Protein AF-A0A7S3PT31-F1 (afdb_monomer)

Foldseek 3Di:
DVVVPPDDPCRCVVCCVVVPPPDPDPPPPVVVVVVVVCCVVVNDDVVLVPDDDDDDPDDDDADDDDADPDDPDDFLVRCCVPVNDVSSVVVVVPDPDDADEDCVQPDVCVVVVVRPDDPVVCVSHVVVCCRVCVRHSYD

Sequence (139 aa):
EFLTGSVTTSFIDEHPELLQPKKVRRNRGNKLLEYLGNIIVNGNATELGATGPPPSRVEPIVPLIEDPPKTTERSLKQIFDQDGANAFAKAVRNKKGLLITDTTWRDAHQSLLATRLRTNDILKIAKPTAKVLSNAYSL

InterPro domains:
  IPR013785 Aldolase-type TIM barrel [G3DSA:3.20.20.70] (55-139)
  IPR055268 Pyruvate carboxylase-like [PTHR43778] (2-139)

Radius of gyration: 27.76 Å; Cα contacts (8 Å, |Δi|>4): 64; chains: 1; bounding box: 59×47×74 Å

Solvent-accessible surface area (backbone atoms only — not comparable to full-atom values): 9075 Å² total; per-residue (Å²): 80,78,95,70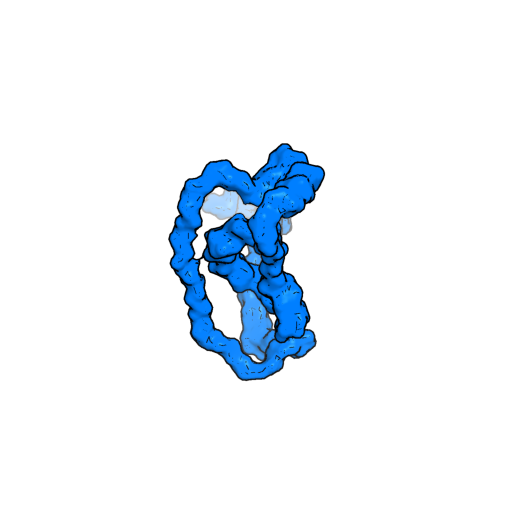,70,61,68,59,98,55,48,66,78,78,38,62,74,80,73,49,82,70,81,80,71,86,62,60,65,61,54,50,52,52,53,50,52,48,36,73,74,71,46,73,65,70,92,74,63,82,73,76,79,82,75,80,88,73,78,84,83,73,74,89,68,75,79,67,79,91,66,88,72,76,44,68,67,55,37,32,76,75,61,30,69,69,48,32,56,51,54,59,73,68,49,87,76,89,77,46,67,50,41,69,95,50,59,49,27,42,75,73,47,78,58,62,78,50,68,77,62,51,61,66,44,45,66,46,48,53,49,77,48,60,82,42,70,43,107

Structure (mmCIF, N/CA/C/O backbone):
data_AF-A0A7S3PT31-F1
#
_entry.id   AF-A0A7S3PT31-F1
#
loop_
_atom_site.group_PDB
_atom_site.id
_atom_site.type_symbol
_atom_site.label_atom_id
_atom_site.label_alt_id
_atom_site.label_comp_id
_atom_site.label_asym_id
_atom_site.label_entity_id
_atom_site.label_seq_id
_atom_site.pdbx_PDB_ins_code
_atom_site.Cartn_x
_atom_site.Cartn_y
_atom_site.Cartn_z
_atom_site.occupancy
_atom_site.B_iso_or_equiv
_atom_site.auth_seq_id
_atom_site.auth_comp_id
_atom_site.auth_asym_id
_atom_site.auth_atom_id
_atom_site.pdbx_PDB_model_num
ATOM 1 N N . GLU A 1 1 ? 20.900 21.049 -44.961 1.00 81.75 1 GLU A N 1
ATOM 2 C CA . GLU A 1 1 ? 22.229 20.601 -45.423 1.00 81.75 1 GLU A CA 1
ATOM 3 C C . GLU A 1 1 ? 22.239 19.118 -45.748 1.00 81.75 1 GLU A C 1
ATOM 5 O O . GLU A 1 1 ? 22.143 18.791 -46.923 1.00 81.75 1 GLU A O 1
ATOM 10 N N . PHE A 1 2 ? 22.210 18.219 -44.754 1.00 91.00 2 PHE A N 1
ATOM 11 C CA . PHE A 1 2 ? 22.222 16.770 -45.019 1.00 91.00 2 PHE A CA 1
ATOM 12 C C . PHE A 1 2 ? 21.080 16.292 -45.933 1.00 91.00 2 PHE A C 1
ATOM 14 O O . PHE A 1 2 ? 21.324 15.683 -46.968 1.00 91.00 2 PHE A O 1
ATOM 21 N N . LEU A 1 3 ? 19.826 16.632 -45.604 1.00 93.12 3 LEU A N 1
ATOM 22 C CA . LEU A 1 3 ? 18.660 16.233 -46.410 1.00 93.12 3 LEU A CA 1
ATOM 23 C C . LEU A 1 3 ? 18.617 16.884 -47.803 1.00 93.12 3 LEU A C 1
ATOM 25 O O . LEU A 1 3 ? 17.912 16.394 -48.677 1.00 93.12 3 LEU A O 1
ATOM 29 N N . THR A 1 4 ? 19.343 17.986 -48.008 1.00 93.12 4 THR A N 1
ATOM 30 C CA . THR A 1 4 ? 19.365 18.745 -49.267 1.00 93.12 4 THR A CA 1
ATOM 31 C C . THR A 1 4 ? 20.593 18.427 -50.126 1.00 93.12 4 THR A C 1
ATOM 33 O O . THR A 1 4 ? 20.737 19.006 -51.196 1.00 93.12 4 THR A O 1
ATOM 36 N N . GLY A 1 5 ? 21.487 17.537 -49.674 1.00 87.75 5 GLY A N 1
ATOM 37 C CA . GLY A 1 5 ? 22.694 17.123 -50.403 1.00 87.75 5 GLY A CA 1
ATOM 38 C C . GLY A 1 5 ? 23.839 18.147 -50.427 1.00 87.75 5 GLY A C 1
ATOM 39 O O . GLY A 1 5 ? 24.911 17.841 -50.937 1.00 87.75 5 GLY A O 1
ATOM 40 N N . SER A 1 6 ? 23.654 19.338 -49.852 1.00 88.88 6 SER A N 1
ATOM 41 C CA . SER A 1 6 ? 24.714 20.342 -49.681 1.00 88.88 6 SER A CA 1
ATOM 42 C C . SER A 1 6 ? 25.508 20.045 -48.413 1.00 88.88 6 SER A C 1
ATOM 44 O O . SER A 1 6 ? 25.263 20.660 -47.380 1.00 88.88 6 SER A O 1
ATOM 46 N N . VAL A 1 7 ? 26.415 19.071 -48.483 1.00 92.56 7 VAL A N 1
ATOM 47 C CA . VAL A 1 7 ? 27.348 18.727 -47.398 1.00 92.56 7 VAL A CA 1
ATOM 48 C C . VAL A 1 7 ? 28.784 18.709 -47.919 1.00 92.56 7 VAL A C 1
ATOM 50 O O . VAL A 1 7 ? 29.034 18.299 -49.052 1.00 92.56 7 VAL A O 1
ATOM 53 N N . THR A 1 8 ? 29.728 19.161 -47.096 1.00 92.12 8 THR A N 1
ATOM 54 C CA . THR A 1 8 ? 31.170 19.177 -47.391 1.00 92.12 8 THR A CA 1
ATOM 55 C C . THR A 1 8 ? 31.909 18.168 -46.508 1.00 92.12 8 THR A C 1
ATOM 57 O O . THR A 1 8 ? 31.326 17.568 -45.603 1.00 92.12 8 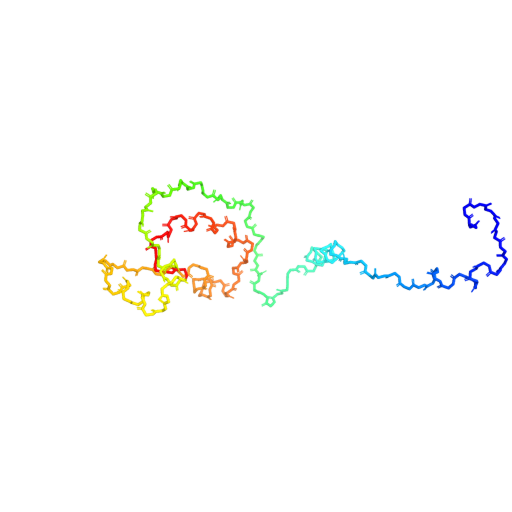THR A O 1
ATOM 60 N N . THR A 1 9 ? 33.214 17.985 -46.730 1.00 91.62 9 THR A N 1
ATOM 61 C CA . THR A 1 9 ? 34.062 17.152 -45.857 1.00 91.62 9 THR A CA 1
ATOM 62 C C . THR A 1 9 ? 34.144 17.672 -44.421 1.00 91.62 9 THR A C 1
ATOM 64 O O . THR A 1 9 ? 34.432 16.891 -43.522 1.00 91.62 9 THR A O 1
ATOM 67 N N . SER A 1 10 ? 33.864 18.960 -44.202 1.00 92.25 10 SER A N 1
ATOM 68 C CA . SER A 1 10 ? 33.903 19.624 -42.891 1.00 92.25 10 SER A CA 1
ATOM 69 C C . SER A 1 10 ? 32.551 19.624 -42.170 1.00 92.25 10 SER A C 1
ATOM 71 O O . SER A 1 10 ? 32.464 20.089 -41.039 1.00 92.25 10 SER A O 1
ATOM 73 N N . PHE A 1 11 ? 31.503 19.057 -42.780 1.00 93.62 11 PHE A N 1
ATOM 74 C CA . PHE A 1 11 ? 30.128 19.107 -42.274 1.00 93.62 11 PHE A CA 1
ATOM 75 C C . PHE A 1 11 ? 29.984 18.658 -40.808 1.00 93.62 11 PHE A C 1
ATOM 77 O O . PHE A 1 11 ? 29.268 19.298 -40.047 1.00 93.62 11 PHE A O 1
ATOM 84 N N . ILE A 1 12 ? 30.660 17.583 -40.383 1.00 92.06 12 ILE A N 1
ATOM 85 C CA . ILE A 1 12 ? 30.578 17.099 -38.991 1.00 92.06 12 ILE A CA 1
ATOM 86 C C . ILE A 1 12 ? 31.291 18.053 -38.018 1.00 92.06 12 ILE A C 1
ATOM 88 O O . ILE A 1 12 ? 30.776 18.288 -36.926 1.00 92.06 12 ILE A O 1
ATOM 92 N N . ASP A 1 13 ? 32.436 18.618 -38.412 1.00 92.00 13 ASP A N 1
ATOM 93 C CA . ASP A 1 13 ? 33.216 19.552 -37.585 1.00 92.00 13 ASP A CA 1
ATOM 94 C C . ASP A 1 13 ? 32.480 20.889 -37.395 1.00 92.00 13 ASP A C 1
ATOM 96 O O . ASP A 1 13 ? 32.550 21.501 -36.328 1.00 92.00 13 ASP A O 1
ATOM 100 N N . GLU A 1 14 ? 31.738 21.319 -38.419 1.00 92.25 14 GLU A N 1
ATOM 101 C CA . GLU A 1 14 ? 30.939 22.551 -38.428 1.00 92.25 14 GLU A CA 1
ATOM 102 C C . GLU A 1 14 ? 29.633 22.436 -37.618 1.00 92.25 14 GLU A C 1
ATOM 104 O O . GLU A 1 14 ? 29.051 23.460 -37.261 1.00 92.25 14 GLU A O 1
ATOM 109 N N . HIS A 1 15 ? 29.200 21.214 -37.278 1.00 91.38 15 HIS A N 1
ATOM 110 C CA . HIS A 1 15 ? 27.941 20.931 -36.574 1.00 91.38 15 HIS A CA 1
ATOM 111 C C . HIS A 1 15 ? 28.173 20.151 -35.258 1.00 91.38 15 HIS A C 1
ATOM 113 O O . HIS A 1 15 ? 27.752 18.990 -35.123 1.00 91.38 15 HIS A O 1
ATOM 119 N N . PRO A 1 16 ? 28.830 20.752 -34.242 1.00 90.19 16 PRO A N 1
ATOM 120 C CA . PRO A 1 16 ? 29.163 20.086 -32.977 1.00 90.19 16 PRO A CA 1
ATOM 121 C C . PRO A 1 16 ? 27.934 19.590 -32.194 1.00 90.19 16 PRO A C 1
ATOM 123 O O . PRO A 1 16 ? 28.047 18.694 -31.353 1.00 90.19 16 PRO A O 1
ATOM 126 N N . GLU A 1 17 ? 26.738 20.119 -32.466 1.00 89.38 17 GLU A N 1
ATOM 127 C CA . GLU A 1 17 ? 25.466 19.645 -31.915 1.00 89.38 17 GLU A CA 1
ATOM 128 C C . GLU A 1 17 ? 25.101 18.210 -32.321 1.00 89.38 17 GLU A C 1
ATOM 130 O O . GLU A 1 17 ? 24.360 17.544 -31.593 1.00 89.38 17 GLU A O 1
ATOM 135 N N . LEU A 1 18 ? 25.650 17.696 -33.427 1.00 89.62 18 LEU A N 1
ATOM 136 C CA . LEU A 1 18 ? 25.467 16.299 -33.839 1.00 89.62 18 LEU A CA 1
ATOM 137 C C . LEU A 1 18 ? 26.144 15.319 -32.873 1.00 89.62 18 LEU A C 1
ATOM 139 O O . LEU A 1 18 ? 25.679 14.187 -32.716 1.00 89.62 18 LEU A O 1
ATOM 143 N N . LEU A 1 19 ? 27.214 15.764 -32.208 1.00 89.19 19 LEU A N 1
ATOM 144 C CA . LEU A 1 19 ? 28.003 14.979 -31.256 1.00 89.19 19 LEU A CA 1
ATOM 145 C C . LEU A 1 19 ? 27.603 15.239 -29.801 1.00 89.19 19 LEU A C 1
ATOM 147 O O . LEU A 1 19 ? 28.100 14.570 -28.891 1.00 89.19 19 LEU A O 1
ATOM 151 N N . GLN A 1 20 ? 26.689 16.181 -29.557 1.00 86.81 20 GLN A N 1
ATOM 152 C CA . GLN A 1 20 ? 26.191 16.417 -28.212 1.00 86.81 20 GLN A CA 1
ATOM 153 C C . GLN A 1 20 ? 25.422 15.183 -27.720 1.00 86.81 20 GLN A C 1
ATOM 155 O O . GLN A 1 20 ? 24.479 14.725 -28.380 1.00 86.81 20 GLN A O 1
ATOM 160 N N . PRO A 1 21 ? 25.765 14.638 -26.537 1.00 80.19 21 PRO A N 1
ATOM 161 C CA . PRO A 1 21 ? 25.033 13.518 -25.977 1.00 80.19 21 PRO A CA 1
ATOM 162 C C . PRO A 1 21 ? 23.593 13.960 -25.717 1.00 80.19 21 PRO A C 1
ATOM 164 O O . PRO A 1 21 ? 23.312 14.815 -24.873 1.00 80.19 21 PRO A O 1
ATOM 167 N N . LYS A 1 22 ? 22.651 13.371 -26.458 1.00 77.19 22 LYS A N 1
ATOM 168 C CA . LYS A 1 22 ? 21.226 13.622 -26.242 1.00 77.19 22 LYS A CA 1
ATOM 169 C C . LYS A 1 22 ? 20.884 13.267 -24.798 1.00 77.19 22 LYS A C 1
ATOM 171 O O . LYS A 1 22 ? 21.333 12.240 -24.289 1.00 77.19 22 LYS A O 1
ATOM 176 N N . LYS A 1 23 ? 20.045 14.091 -24.151 1.00 73.56 23 LYS A N 1
ATOM 177 C CA . LYS A 1 23 ? 19.503 13.798 -22.814 1.00 73.56 23 LYS A CA 1
ATOM 178 C C . LYS A 1 23 ? 19.038 12.344 -22.785 1.00 73.56 23 LYS A C 1
ATOM 180 O O . LYS A 1 23 ? 18.145 11.972 -23.550 1.00 73.56 23 LYS A O 1
ATOM 185 N N . VAL A 1 24 ? 19.658 11.538 -21.923 1.00 69.69 24 VAL A N 1
ATOM 186 C CA . VAL A 1 24 ? 19.353 10.112 -21.791 1.00 69.69 24 VAL A CA 1
ATOM 187 C C . VAL A 1 24 ? 17.862 9.984 -21.500 1.00 69.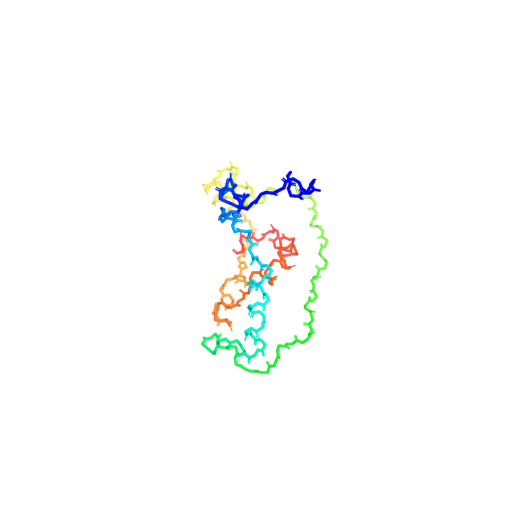69 24 VAL A C 1
ATOM 189 O O . VAL A 1 24 ? 17.378 10.373 -20.434 1.00 69.69 24 VAL A O 1
ATOM 192 N N . ARG A 1 25 ? 17.101 9.490 -22.482 1.00 72.12 25 ARG A N 1
ATOM 193 C CA . ARG A 1 25 ? 15.676 9.216 -22.293 1.00 72.12 25 ARG A CA 1
ATOM 194 C C . ARG A 1 25 ? 15.546 8.199 -21.165 1.00 72.12 25 ARG A C 1
ATOM 196 O O . ARG A 1 25 ? 16.318 7.247 -21.087 1.00 72.12 25 ARG A O 1
ATOM 203 N N . ARG A 1 26 ? 14.560 8.394 -20.285 1.00 77.69 26 ARG A N 1
ATOM 204 C CA . ARG A 1 26 ? 14.279 7.459 -19.184 1.00 77.69 26 ARG A CA 1
ATOM 205 C C . ARG A 1 26 ? 14.044 6.056 -19.752 1.00 77.69 26 ARG A C 1
ATOM 207 O O . ARG A 1 26 ? 12.971 5.774 -20.278 1.00 77.69 26 ARG A O 1
ATOM 214 N N . ASN A 1 27 ? 15.029 5.174 -19.610 1.00 85.88 27 ASN A N 1
ATOM 215 C CA . ASN A 1 27 ? 14.995 3.832 -20.179 1.00 85.88 27 ASN A CA 1
ATOM 216 C C . ASN A 1 27 ? 14.312 2.827 -19.235 1.00 85.88 27 ASN A C 1
ATOM 218 O O . ASN A 1 27 ? 14.927 1.895 -18.727 1.00 85.88 27 ASN A O 1
ATOM 222 N N . ARG A 1 28 ? 13.034 3.069 -18.920 1.00 90.31 28 ARG A N 1
ATOM 223 C CA . ARG A 1 28 ? 12.269 2.194 -18.010 1.00 90.31 28 ARG A CA 1
ATOM 224 C C . ARG A 1 28 ? 11.955 0.835 -18.641 1.00 90.31 28 ARG A C 1
ATOM 226 O O . ARG A 1 28 ? 11.953 -0.158 -17.929 1.00 90.31 28 ARG A O 1
ATOM 233 N N . GLY A 1 29 ? 11.720 0.810 -19.956 1.00 92.62 29 GLY A N 1
ATOM 234 C CA . GLY A 1 29 ? 11.426 -0.412 -20.705 1.00 92.62 29 GLY A CA 1
ATOM 235 C C . GLY A 1 29 ? 12.575 -1.416 -20.635 1.00 92.62 29 GLY A C 1
ATOM 236 O O . GLY A 1 29 ? 12.362 -2.530 -20.168 1.00 92.62 29 GLY A O 1
ATOM 237 N N . ASN A 1 30 ? 13.801 -1.008 -20.990 1.00 92.50 30 ASN A N 1
ATOM 238 C CA . ASN A 1 30 ? 14.935 -1.938 -20.959 1.00 92.50 30 ASN A CA 1
ATOM 239 C C . ASN A 1 30 ? 15.247 -2.401 -19.538 1.00 92.50 30 ASN A C 1
ATOM 241 O O . ASN A 1 30 ? 15.506 -3.578 -19.353 1.00 92.50 30 ASN A O 1
ATOM 245 N N . LYS A 1 31 ? 15.140 -1.523 -18.530 1.00 93.69 31 LYS A N 1
ATOM 246 C CA . LYS A 1 31 ? 15.329 -1.923 -17.124 1.00 93.69 31 LYS A CA 1
ATOM 247 C C . LYS A 1 31 ? 14.335 -2.998 -16.682 1.00 93.69 31 LYS A C 1
ATOM 249 O O . LYS A 1 31 ? 14.699 -3.894 -15.931 1.00 93.69 31 LYS A O 1
ATOM 254 N N . LEU A 1 32 ? 13.081 -2.911 -17.133 1.00 95.69 32 LEU A N 1
ATOM 255 C CA . LEU A 1 32 ? 12.079 -3.931 -16.837 1.00 95.69 32 LEU A CA 1
ATOM 256 C C . LEU A 1 32 ? 12.397 -5.251 -17.550 1.00 95.69 32 LEU A C 1
ATOM 258 O O . LEU A 1 32 ? 12.307 -6.305 -16.930 1.00 95.69 32 LEU A O 1
ATOM 262 N N . LEU A 1 33 ? 12.784 -5.198 -18.828 1.00 96.44 33 LEU A N 1
ATOM 263 C CA . LEU A 1 33 ? 13.162 -6.392 -19.591 1.00 96.44 33 LEU A CA 1
ATOM 264 C C . LEU A 1 33 ? 14.408 -7.070 -19.013 1.00 96.44 33 LEU A C 1
ATOM 266 O O . LEU A 1 33 ? 14.431 -8.288 -18.893 1.00 96.44 33 LEU A O 1
ATOM 270 N N . GLU A 1 34 ? 15.405 -6.287 -18.607 1.00 95.94 34 GLU A N 1
ATOM 271 C CA . GLU A 1 34 ? 16.613 -6.764 -17.934 1.00 95.94 34 GLU A CA 1
ATOM 272 C C . GLU A 1 34 ? 16.271 -7.444 -16.603 1.00 95.94 34 GLU A C 1
ATOM 274 O O . GLU A 1 34 ? 16.715 -8.561 -16.349 1.00 95.94 34 GLU A O 1
ATOM 279 N N . TYR A 1 35 ? 15.407 -6.825 -15.790 1.00 94.88 35 TYR A N 1
ATOM 280 C CA . TYR A 1 35 ? 14.926 -7.416 -14.541 1.00 94.88 35 TYR A CA 1
ATOM 281 C C . TYR A 1 35 ? 14.200 -8.752 -14.765 1.00 94.88 35 TYR A C 1
ATOM 283 O O . TYR A 1 35 ? 14.497 -9.736 -14.088 1.00 94.88 35 TYR A O 1
ATOM 291 N N . LEU A 1 36 ? 13.275 -8.807 -15.730 1.00 94.94 36 LEU A N 1
ATOM 292 C CA . LEU A 1 36 ? 12.541 -10.033 -16.060 1.00 94.94 36 LEU A CA 1
ATOM 293 C C . LEU A 1 36 ? 13.471 -11.120 -16.606 1.00 94.94 36 LEU A C 1
ATOM 295 O O . LEU A 1 36 ? 13.388 -12.261 -16.161 1.00 94.94 36 LEU A O 1
ATOM 299 N N . GLY A 1 37 ? 14.373 -10.770 -17.526 1.00 95.88 37 GLY A N 1
ATOM 300 C CA . GLY A 1 37 ? 15.353 -11.698 -18.088 1.00 95.88 37 GLY A CA 1
ATOM 301 C C . GLY A 1 37 ? 16.257 -12.288 -17.009 1.00 95.88 37 GLY A C 1
ATOM 302 O O . GLY A 1 37 ? 16.437 -13.503 -16.959 1.00 95.88 37 GLY A O 1
ATOM 303 N N . ASN A 1 38 ? 16.742 -11.452 -16.087 1.00 93.94 38 ASN A N 1
ATOM 304 C CA . ASN A 1 38 ? 17.550 -11.907 -14.963 1.00 93.94 38 ASN A CA 1
ATOM 305 C C . ASN A 1 38 ? 16.783 -12.883 -14.057 1.00 93.94 38 ASN A C 1
ATOM 307 O O . ASN A 1 38 ? 17.325 -13.926 -13.712 1.00 93.94 38 ASN A O 1
ATOM 311 N N . ILE A 1 39 ? 15.523 -12.595 -13.712 1.00 91.19 39 ILE A N 1
ATOM 312 C CA . ILE A 1 39 ? 14.708 -13.501 -12.883 1.00 91.19 39 ILE A CA 1
ATOM 313 C C . ILE A 1 39 ? 14.399 -14.815 -13.601 1.00 91.19 39 ILE A C 1
ATOM 315 O O . ILE A 1 39 ? 14.403 -15.865 -12.966 1.00 91.19 39 ILE A O 1
ATOM 319 N N . ILE A 1 40 ? 14.127 -14.785 -14.906 1.00 89.56 40 ILE A N 1
ATOM 320 C CA . ILE A 1 40 ? 13.822 -15.999 -15.677 1.00 89.56 40 ILE A CA 1
ATOM 321 C C . ILE A 1 40 ? 15.041 -16.929 -15.739 1.00 89.56 40 ILE A C 1
ATOM 323 O O . ILE A 1 40 ? 14.880 -18.141 -15.623 1.00 89.56 40 ILE A O 1
ATOM 327 N N . VAL A 1 41 ? 16.245 -16.374 -15.914 1.00 92.50 41 VAL A N 1
ATOM 328 C CA . VAL A 1 41 ? 17.483 -17.158 -16.059 1.00 92.50 41 VAL A CA 1
ATOM 329 C C . VAL A 1 41 ? 18.065 -17.569 -14.706 1.00 92.50 41 VAL A C 1
ATOM 331 O O . VAL A 1 41 ? 18.422 -18.729 -14.524 1.00 92.50 41 VAL A O 1
ATOM 334 N N . ASN A 1 42 ? 18.152 -16.633 -13.757 1.00 90.56 42 ASN A N 1
ATOM 335 C CA . ASN A 1 42 ? 18.860 -16.824 -12.487 1.00 90.56 42 ASN A CA 1
ATOM 336 C C . ASN A 1 42 ? 17.924 -17.091 -11.296 1.00 90.56 42 ASN A C 1
ATOM 338 O O . ASN A 1 42 ? 18.395 -17.404 -10.204 1.00 90.56 42 ASN A O 1
ATOM 342 N N . GLY A 1 43 ? 16.608 -16.974 -11.482 1.00 86.06 43 GLY A N 1
ATOM 343 C CA . GLY A 1 43 ? 15.628 -17.071 -10.403 1.00 86.06 43 GLY A CA 1
ATOM 344 C C . GLY A 1 43 ? 15.562 -15.818 -9.523 1.00 86.06 43 GLY A C 1
ATOM 345 O O . GLY A 1 43 ? 16.209 -14.798 -9.767 1.00 86.06 43 GLY A O 1
ATOM 346 N N . ASN A 1 44 ? 14.738 -15.889 -8.474 1.00 84.81 44 ASN A N 1
ATOM 347 C CA . ASN A 1 44 ? 14.718 -14.873 -7.421 1.00 84.81 44 ASN A CA 1
ATOM 348 C C . ASN A 1 44 ? 15.907 -15.069 -6.474 1.00 84.81 44 ASN A C 1
ATOM 350 O O . ASN A 1 44 ? 16.341 -16.196 -6.245 1.00 84.81 44 ASN A O 1
ATOM 354 N N . ALA A 1 45 ? 16.382 -13.981 -5.864 1.00 82.12 45 ALA A N 1
ATOM 355 C CA . ALA A 1 45 ? 17.460 -14.049 -4.883 1.00 82.12 45 ALA A CA 1
ATOM 356 C C . ALA A 1 45 ? 17.076 -14.970 -3.709 1.00 82.12 45 ALA A C 1
ATOM 358 O O . ALA A 1 45 ? 16.038 -14.786 -3.068 1.00 82.12 45 ALA A O 1
ATOM 359 N N . THR A 1 46 ? 17.918 -15.962 -3.421 1.00 75.94 46 THR A N 1
ATOM 360 C CA . THR A 1 46 ? 17.686 -17.001 -2.402 1.00 75.94 46 THR A CA 1
ATOM 361 C C . THR A 1 46 ? 17.541 -16.427 -0.994 1.00 75.94 46 THR A C 1
ATOM 363 O O . THR A 1 46 ? 16.751 -16.928 -0.197 1.00 75.94 46 THR A O 1
ATOM 366 N N . GLU A 1 47 ? 18.230 -15.323 -0.712 1.00 79.06 47 GLU A N 1
ATOM 367 C CA . GLU A 1 47 ? 18.132 -14.541 0.530 1.00 79.06 47 GLU A CA 1
ATOM 368 C C . GLU A 1 47 ? 16.730 -13.966 0.802 1.00 79.06 47 GLU A C 1
ATOM 370 O O . GLU A 1 47 ? 16.398 -13.635 1.940 1.00 79.06 47 GLU A O 1
ATOM 375 N N . LEU A 1 48 ? 15.872 -13.880 -0.221 1.00 74.38 48 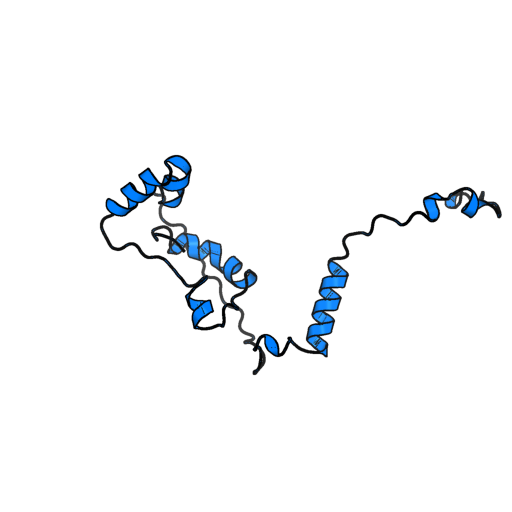LEU A N 1
ATOM 376 C CA . LEU A 1 48 ? 14.484 -13.447 -0.060 1.00 74.38 48 LEU A CA 1
ATOM 377 C C . LEU A 1 48 ? 13.579 -14.548 0.505 1.00 74.38 48 LEU A C 1
ATOM 379 O O . LEU A 1 48 ? 12.417 -14.267 0.799 1.00 74.38 48 LEU A O 1
ATOM 383 N N . GLY A 1 49 ? 14.082 -15.779 0.654 1.00 71.31 49 GLY A N 1
ATOM 384 C CA . GLY A 1 49 ? 13.319 -16.906 1.194 1.00 71.31 49 GLY A CA 1
ATOM 385 C C . GLY A 1 49 ? 12.215 -17.407 0.260 1.00 71.31 49 GLY A C 1
ATOM 386 O O . GLY A 1 49 ? 11.358 -18.175 0.681 1.00 71.31 49 GLY A O 1
ATOM 387 N N . ALA A 1 50 ? 12.225 -16.991 -1.011 1.00 69.56 50 ALA A N 1
ATOM 388 C CA . ALA A 1 50 ? 11.328 -17.493 -2.050 1.00 69.56 50 ALA A CA 1
ATOM 389 C C . ALA A 1 50 ? 11.803 -18.868 -2.554 1.00 69.56 50 ALA A C 1
ATOM 391 O O . ALA A 1 50 ? 12.060 -19.060 -3.742 1.00 69.56 50 ALA A O 1
ATOM 392 N N . THR A 1 51 ? 11.980 -19.807 -1.627 1.00 68.88 51 THR A N 1
ATOM 393 C CA . THR A 1 51 ? 12.351 -21.193 -1.899 1.00 68.88 51 THR A CA 1
ATOM 394 C C . THR A 1 51 ? 11.087 -22.045 -1.871 1.00 68.88 51 THR A C 1
ATOM 396 O O . THR A 1 51 ? 10.299 -21.981 -0.930 1.00 68.88 51 THR A O 1
ATOM 399 N N . GLY A 1 52 ? 10.843 -22.823 -2.924 1.00 71.81 52 GLY A N 1
ATOM 400 C CA . GLY A 1 52 ? 9.663 -23.681 -2.983 1.00 71.81 52 GLY A CA 1
ATOM 401 C C . GLY A 1 52 ? 9.087 -23.862 -4.384 1.00 71.81 52 GLY A C 1
ATOM 402 O O . GLY A 1 52 ? 9.688 -23.425 -5.368 1.00 71.81 52 GLY A O 1
ATOM 403 N N . PRO A 1 53 ? 7.931 -24.540 -4.482 1.00 76.75 53 PRO A N 1
ATOM 404 C CA . PRO A 1 53 ? 7.233 -24.738 -5.744 1.00 76.75 53 PRO A CA 1
ATOM 405 C C . PRO A 1 53 ? 6.825 -23.397 -6.377 1.00 76.75 53 PRO A C 1
ATOM 407 O O . PRO A 1 53 ? 6.725 -22.383 -5.678 1.00 76.75 53 PRO A O 1
ATOM 410 N N . PRO A 1 54 ? 6.563 -23.378 -7.697 1.00 77.94 54 PRO A N 1
ATOM 411 C CA . PRO A 1 54 ? 6.078 -22.180 -8.369 1.00 77.94 54 PRO A CA 1
ATOM 412 C C . PRO A 1 54 ? 4.812 -21.638 -7.686 1.00 77.94 54 PRO A C 1
ATOM 414 O O . PRO A 1 54 ? 4.020 -22.419 -7.146 1.00 77.94 54 PRO A O 1
ATOM 417 N N . PRO A 1 55 ? 4.598 -20.310 -7.720 1.00 81.75 55 PRO A N 1
ATOM 418 C CA . PRO A 1 55 ? 3.428 -19.702 -7.106 1.00 81.75 55 PRO A CA 1
ATOM 419 C C . PRO A 1 55 ? 2.135 -20.247 -7.719 1.00 81.75 55 PRO A C 1
ATOM 421 O O . PRO A 1 55 ? 2.111 -20.740 -8.851 1.00 81.75 55 PRO A O 1
ATOM 424 N N . SER A 1 56 ? 1.040 -20.114 -6.967 1.00 86.00 56 SER A N 1
ATOM 425 C CA . SER A 1 56 ? -0.295 -20.446 -7.460 1.00 86.00 56 SER A CA 1
ATOM 426 C C . SER A 1 56 ? -0.576 -19.738 -8.787 1.00 86.00 56 SER A C 1
ATOM 428 O O . SER A 1 56 ? -0.311 -18.546 -8.937 1.00 86.00 56 SER A O 1
ATOM 430 N N . ARG A 1 57 ? -1.148 -20.480 -9.740 1.00 89.88 57 ARG A N 1
ATOM 431 C CA . ARG A 1 57 ? -1.636 -19.933 -11.017 1.00 89.88 57 ARG A CA 1
ATOM 432 C C . ARG A 1 57 ? -3.013 -19.280 -10.890 1.00 89.88 57 ARG A C 1
ATOM 434 O O . ARG A 1 57 ? -3.506 -18.718 -11.861 1.00 89.88 57 ARG A O 1
ATOM 441 N N . VAL A 1 58 ? -3.649 -19.394 -9.724 1.00 90.94 58 VAL A N 1
ATOM 442 C CA . VAL A 1 58 ? -4.963 -18.805 -9.467 1.00 90.94 58 VAL A CA 1
ATOM 443 C C . VAL A 1 58 ? -4.790 -17.314 -9.219 1.00 90.94 58 VAL A C 1
ATOM 445 O O . VAL A 1 58 ? -4.113 -16.911 -8.273 1.00 90.94 58 VAL A O 1
ATOM 448 N N . GLU A 1 59 ? -5.428 -16.497 -10.050 1.00 89.38 59 GLU A N 1
ATOM 449 C CA . GLU A 1 59 ? -5.516 -15.065 -9.800 1.00 89.38 59 GLU A CA 1
ATOM 450 C C . GLU A 1 59 ? -6.533 -14.785 -8.680 1.00 89.38 59 GLU A C 1
ATOM 452 O O . GLU A 1 59 ? -7.675 -15.246 -8.764 1.00 89.38 59 GLU A O 1
ATOM 457 N N . PRO A 1 60 ? -6.156 -14.041 -7.621 1.00 91.94 60 PRO A N 1
ATOM 458 C CA . PRO A 1 60 ? -7.091 -13.685 -6.562 1.00 91.94 60 PRO A CA 1
ATOM 459 C C . PRO A 1 60 ? -8.240 -12.826 -7.095 1.00 91.94 60 PRO A C 1
ATOM 461 O O . PRO A 1 60 ? -8.018 -11.804 -7.747 1.00 91.94 60 PRO A O 1
ATOM 464 N N . ILE A 1 61 ? -9.469 -13.216 -6.764 1.00 94.62 61 ILE A N 1
ATOM 465 C CA . ILE A 1 61 ? -10.670 -12.463 -7.127 1.00 94.62 61 ILE A CA 1
ATOM 466 C C . ILE A 1 61 ? -10.754 -11.224 -6.235 1.00 94.62 61 ILE A C 1
ATOM 468 O O . ILE A 1 61 ? -10.781 -11.329 -5.008 1.00 94.62 61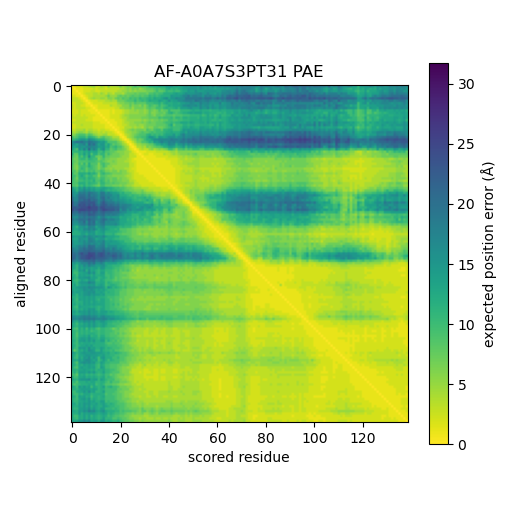 ILE A O 1
ATOM 472 N N . VAL A 1 62 ? -10.824 -10.043 -6.849 1.00 95.31 62 VAL A N 1
ATOM 473 C CA . VAL A 1 62 ? -11.116 -8.800 -6.128 1.00 95.31 62 VAL A CA 1
ATOM 474 C C . VAL A 1 62 ? -12.635 -8.705 -5.943 1.00 95.31 62 VAL A C 1
ATOM 476 O O . VAL A 1 62 ? -13.354 -8.669 -6.943 1.00 95.31 62 VAL A O 1
ATOM 479 N N . PRO A 1 63 ? -13.151 -8.678 -4.701 1.00 94.62 63 PRO A N 1
ATOM 480 C CA . PRO A 1 63 ? -14.585 -8.656 -4.458 1.00 94.62 63 PRO A CA 1
ATOM 481 C C . PRO A 1 63 ? -15.203 -7.328 -4.904 1.00 94.62 63 PRO A C 1
ATOM 483 O O . PRO A 1 63 ? -14.646 -6.249 -4.677 1.00 94.62 63 PRO A O 1
ATOM 486 N N . LEU A 1 64 ? -16.394 -7.410 -5.496 1.00 94.25 64 LEU A N 1
ATOM 487 C CA . LEU A 1 64 ? -17.232 -6.248 -5.756 1.00 94.25 64 LEU A CA 1
ATOM 488 C C . LEU A 1 64 ? -18.016 -5.924 -4.481 1.00 94.25 64 LEU A C 1
ATOM 490 O O . LEU A 1 64 ? -18.881 -6.691 -4.072 1.00 94.25 64 LEU A O 1
ATOM 494 N N . ILE A 1 65 ? -17.690 -4.799 -3.849 1.00 93.88 65 ILE A N 1
ATOM 495 C CA . ILE A 1 65 ? -18.362 -4.326 -2.637 1.00 93.88 65 ILE A CA 1
ATOM 496 C C . ILE A 1 65 ? -19.209 -3.109 -3.002 1.00 93.88 65 ILE A C 1
ATOM 498 O O . ILE A 1 65 ? -18.689 -2.140 -3.575 1.00 93.88 65 ILE A O 1
ATOM 502 N N . GLU A 1 66 ? -20.501 -3.168 -2.684 1.00 91.38 66 GLU A N 1
ATOM 503 C CA . GLU A 1 66 ? -21.417 -2.034 -2.812 1.00 91.38 66 GLU A CA 1
ATOM 504 C C . GLU A 1 66 ? -20.951 -0.866 -1.941 1.00 91.38 66 GLU A C 1
ATOM 506 O O . GLU A 1 66 ? -20.263 -1.046 -0.934 1.00 91.38 66 GLU A O 1
ATOM 511 N N . ASP A 1 67 ? -21.270 0.358 -2.354 1.00 86.31 67 ASP A N 1
ATOM 512 C CA . ASP A 1 67 ? -20.943 1.511 -1.525 1.00 86.31 67 ASP A CA 1
ATOM 513 C C . ASP A 1 67 ? -21.765 1.473 -0.232 1.00 86.31 67 ASP A C 1
ATOM 515 O O . ASP A 1 67 ? -22.966 1.191 -0.280 1.00 86.31 67 ASP A O 1
ATOM 519 N N . PRO A 1 68 ? -21.146 1.766 0.927 1.00 81.94 68 PRO A N 1
ATOM 520 C CA . PRO A 1 68 ? -21.903 1.886 2.159 1.00 81.94 68 PRO A CA 1
ATOM 521 C C . PRO A 1 68 ? -22.969 2.983 2.002 1.00 81.94 68 PRO A C 1
ATOM 523 O O . PRO A 1 68 ? -22.769 3.942 1.242 1.00 81.94 68 PRO A O 1
ATOM 526 N N . PRO A 1 69 ? -24.100 2.878 2.722 1.00 83.06 69 PRO A N 1
ATOM 527 C CA . PRO A 1 69 ? -25.142 3.891 2.670 1.00 83.06 69 PRO A CA 1
ATOM 528 C C . PRO A 1 69 ? -24.547 5.265 2.979 1.00 83.06 69 PRO A C 1
ATOM 530 O O . PRO A 1 69 ? -23.708 5.409 3.872 1.00 83.06 69 PRO A O 1
ATOM 533 N N . LYS A 1 70 ? -24.980 6.286 2.229 1.00 78.38 70 LYS A N 1
ATOM 534 C CA . LYS A 1 70 ? -24.526 7.660 2.453 1.00 78.38 70 LYS A CA 1
ATOM 535 C C . LYS A 1 70 ? -24.866 8.059 3.885 1.00 78.38 70 LYS A C 1
ATOM 537 O O . LYS A 1 70 ? -26.035 8.197 4.232 1.00 78.38 70 LYS A O 1
ATOM 542 N N . THR A 1 71 ? -23.834 8.252 4.692 1.00 79.38 71 THR A N 1
ATOM 543 C CA . THR A 1 71 ? -23.961 8.773 6.047 1.00 79.38 71 THR A CA 1
ATOM 544 C C . THR A 1 71 ? -23.565 10.243 6.067 1.00 79.38 71 THR A C 1
ATOM 546 O O . THR A 1 71 ? -22.670 10.672 5.338 1.00 79.38 71 THR A O 1
ATOM 549 N N . THR A 1 72 ? -24.255 11.027 6.890 1.00 79.12 72 THR A N 1
ATOM 550 C CA . THR A 1 72 ? -23.845 12.395 7.229 1.00 79.12 72 THR A CA 1
ATOM 551 C C . THR A 1 72 ? -22.773 12.406 8.321 1.00 79.12 72 THR A C 1
ATOM 553 O O . THR A 1 72 ? -22.177 13.450 8.585 1.00 79.12 72 THR A O 1
ATOM 556 N N . GLU A 1 73 ? -22.507 11.258 8.955 1.00 84.62 73 GLU A N 1
ATOM 557 C CA . GLU A 1 73 ? -21.477 11.129 9.977 1.00 84.62 73 GLU A CA 1
ATOM 558 C C . GLU A 1 73 ? -20.081 11.244 9.361 1.00 84.62 73 GLU A C 1
ATOM 560 O O . GLU A 1 73 ? -19.725 10.539 8.415 1.00 84.62 73 GLU A O 1
ATOM 565 N N . ARG A 1 74 ? -19.265 12.131 9.936 1.00 90.44 74 ARG A N 1
ATOM 566 C CA . ARG A 1 74 ? -17.864 12.279 9.546 1.00 90.44 74 ARG A CA 1
ATOM 567 C C . ARG A 1 74 ? -17.057 11.067 10.008 1.00 90.44 74 ARG A C 1
ATOM 569 O O . ARG A 1 74 ? -17.184 10.634 11.154 1.00 90.44 74 ARG A O 1
ATOM 576 N N . SER A 1 75 ? -16.181 10.561 9.144 1.00 92.19 75 SER A N 1
ATOM 577 C CA . SER A 1 75 ? -15.232 9.509 9.514 1.00 92.19 75 SER A CA 1
ATOM 578 C C . SER A 1 75 ? -14.172 10.035 10.485 1.00 92.19 75 SER A C 1
ATOM 580 O O . SER A 1 75 ? -13.891 11.235 10.540 1.00 92.19 75 SER A O 1
ATOM 582 N N . LEU A 1 76 ? -13.519 9.131 11.220 1.00 94.88 76 LEU A N 1
ATOM 583 C CA . LEU A 1 76 ? -12.418 9.503 12.113 1.00 94.88 76 LEU A CA 1
ATOM 584 C C . LEU A 1 76 ? -11.281 10.220 11.363 1.00 94.88 76 LEU A C 1
ATOM 586 O O . LEU A 1 76 ? -10.710 11.174 11.888 1.00 94.88 76 LEU A O 1
ATOM 590 N N . LYS A 1 77 ? -11.008 9.834 10.108 1.00 95.56 77 LYS A N 1
ATOM 591 C CA . LYS A 1 77 ? -10.031 10.522 9.251 1.00 95.56 77 LYS A CA 1
ATOM 592 C C . LYS A 1 77 ? -10.456 11.955 8.928 1.00 95.56 77 LYS A C 1
ATOM 594 O O . LYS A 1 77 ? -9.635 12.859 9.021 1.00 95.56 77 LYS A O 1
ATOM 599 N N . GLN A 1 78 ? -11.729 12.170 8.594 1.00 95.69 78 GLN A N 1
ATOM 600 C CA . GLN A 1 78 ? -12.255 13.511 8.324 1.00 95.69 78 GLN A CA 1
ATOM 601 C C . GLN A 1 78 ? -12.208 14.399 9.571 1.00 95.69 78 GLN A C 1
ATOM 603 O O . GLN A 1 78 ? -11.829 15.561 9.468 1.00 95.69 78 GLN A O 1
ATOM 608 N N . ILE A 1 79 ? -12.543 13.851 10.745 1.00 96.56 79 ILE A N 1
ATOM 609 C CA . ILE A 1 79 ? -12.424 14.566 12.024 1.00 96.56 79 ILE A CA 1
ATOM 610 C C . ILE A 1 79 ? -10.965 14.954 12.279 1.00 96.56 79 ILE A C 1
ATOM 612 O O . ILE A 1 79 ? -10.695 16.090 12.649 1.00 96.56 79 ILE A O 1
ATOM 616 N N . PHE A 1 80 ? -10.017 14.042 12.050 1.00 97.50 80 PHE A N 1
ATOM 617 C CA . PHE A 1 80 ? -8.596 14.341 12.218 1.00 97.50 80 PHE A CA 1
ATOM 618 C C . PHE A 1 80 ? -8.116 15.453 11.274 1.00 97.50 80 PHE A C 1
ATOM 620 O O . PHE A 1 80 ? -7.441 16.375 11.724 1.00 97.50 80 PHE A O 1
ATOM 627 N N . ASP A 1 81 ? -8.488 15.391 9.994 1.00 97.81 81 ASP A N 1
ATOM 628 C CA . ASP A 1 81 ? -8.042 16.361 8.985 1.00 97.81 81 ASP A CA 1
ATOM 629 C C . ASP A 1 81 ? -8.603 17.768 9.210 1.00 97.81 81 ASP A C 1
ATOM 631 O O . ASP A 1 81 ? -7.926 18.751 8.920 1.00 97.81 81 ASP A O 1
ATOM 635 N N . GLN A 1 82 ? -9.842 17.865 9.697 1.00 97.75 82 GLN A N 1
ATOM 636 C CA . GLN A 1 82 ? -10.548 19.139 9.860 1.00 97.75 82 GLN A CA 1
ATOM 637 C C . GLN A 1 82 ? -10.348 19.743 11.252 1.00 97.75 82 GLN A C 1
ATOM 639 O O . GLN A 1 82 ? -10.129 20.946 11.377 1.00 97.75 82 GLN A O 1
ATOM 644 N N . ASP A 1 83 ? -10.410 18.908 12.292 1.00 97.88 83 ASP A N 1
ATOM 645 C CA . ASP A 1 83 ? -10.518 19.351 13.685 1.00 97.88 83 ASP A CA 1
ATOM 646 C C . ASP A 1 83 ? -9.267 18.982 14.521 1.00 97.88 83 ASP A C 1
ATOM 648 O O . ASP A 1 83 ? -9.128 19.396 15.676 1.00 97.88 83 ASP A O 1
ATOM 652 N N . GLY A 1 84 ? -8.340 18.201 13.955 1.00 98.00 84 GLY A N 1
ATOM 653 C CA . GLY A 1 84 ? -7.056 17.849 14.561 1.00 98.00 84 GLY A CA 1
ATOM 654 C C . GLY A 1 84 ? -7.092 16.709 15.588 1.00 98.00 84 GLY A C 1
ATOM 655 O O . GLY A 1 84 ? -8.121 16.103 15.900 1.00 98.00 84 GLY A O 1
ATOM 656 N N . ALA A 1 85 ? -5.917 16.414 16.154 1.00 97.94 85 ALA A N 1
ATOM 657 C CA . ALA A 1 85 ? -5.693 15.263 17.035 1.00 97.94 85 ALA A CA 1
ATOM 658 C C . ALA A 1 85 ? -6.548 15.277 18.320 1.00 97.94 85 ALA A C 1
ATOM 660 O O . ALA A 1 85 ? -7.030 14.231 18.757 1.00 97.94 85 ALA A O 1
ATOM 661 N N . ASN A 1 86 ? -6.779 16.454 18.914 1.00 98.25 86 ASN A N 1
ATOM 662 C CA . ASN A 1 86 ? -7.588 16.579 20.133 1.00 98.25 86 ASN A CA 1
ATOM 663 C C . ASN A 1 86 ? -9.057 16.209 19.883 1.00 98.25 86 ASN A C 1
ATOM 665 O O . ASN A 1 86 ? -9.666 15.490 20.681 1.00 98.25 86 ASN A O 1
ATOM 669 N N . ALA A 1 87 ? -9.618 16.667 18.762 1.00 97.88 87 ALA A N 1
ATOM 670 C CA . ALA A 1 87 ? -10.978 16.333 18.362 1.00 97.88 87 ALA A CA 1
ATOM 671 C C . ALA A 1 87 ? -11.108 14.849 18.002 1.00 97.88 87 ALA A C 1
ATOM 673 O O . ALA A 1 87 ? -12.061 14.201 18.436 1.00 97.88 87 ALA A O 1
ATOM 674 N N . PHE A 1 88 ? -10.114 14.288 17.306 1.00 97.62 88 PHE A N 1
ATOM 675 C CA . PHE A 1 88 ? -10.032 12.854 17.033 1.00 97.62 88 PHE A CA 1
ATOM 676 C C . PHE A 1 88 ? -10.069 12.023 18.326 1.00 97.62 88 PHE A C 1
ATOM 678 O O . PHE A 1 88 ? -10.925 11.152 18.476 1.00 97.62 88 PHE A O 1
ATOM 685 N N . ALA A 1 89 ? -9.212 12.331 19.307 1.00 97.75 89 ALA A N 1
ATOM 686 C CA . ALA A 1 89 ? -9.174 11.599 20.575 1.00 97.75 89 ALA A CA 1
ATOM 687 C C . ALA A 1 89 ? -10.504 11.696 21.344 1.00 97.75 89 ALA A C 1
ATOM 689 O O . ALA A 1 89 ? -10.950 10.722 21.955 1.00 97.75 89 ALA A O 1
ATOM 690 N N . LYS A 1 90 ? -11.166 12.860 21.296 1.00 97.88 90 LYS A N 1
ATOM 691 C CA . LYS A 1 90 ? -12.503 13.045 21.875 1.00 97.88 90 LYS A CA 1
ATOM 692 C C . LYS A 1 90 ? -13.556 12.200 21.147 1.00 97.88 90 LYS A C 1
ATOM 694 O O . LYS A 1 90 ? -14.370 11.563 21.809 1.00 97.88 90 LYS A O 1
ATOM 699 N N . ALA A 1 91 ? -13.524 12.157 19.816 1.00 96.06 91 ALA A N 1
ATOM 700 C CA . ALA A 1 91 ? -14.442 11.352 19.012 1.00 96.06 91 ALA A CA 1
ATOM 701 C C . ALA A 1 91 ? -14.299 9.850 19.306 1.00 96.06 91 ALA A C 1
ATOM 703 O O . ALA A 1 91 ? -15.305 9.165 19.475 1.00 96.06 91 ALA A O 1
ATOM 704 N N . VAL A 1 92 ? -13.063 9.365 19.454 1.00 96.62 92 VAL A N 1
ATOM 705 C CA . VAL A 1 92 ? -12.759 7.972 19.823 1.00 96.62 92 VAL A CA 1
ATOM 706 C C . VAL A 1 92 ? -13.337 7.627 21.196 1.00 96.62 92 VAL A C 1
ATOM 708 O O . VAL A 1 92 ? -14.056 6.641 21.316 1.00 96.62 92 VAL A O 1
ATOM 711 N N . ARG A 1 93 ? -13.100 8.463 22.220 1.00 96.56 93 ARG A N 1
ATOM 712 C CA . ARG A 1 93 ? -13.636 8.244 23.582 1.00 96.56 93 ARG A CA 1
ATOM 713 C C . ARG A 1 93 ? -15.164 8.273 23.643 1.00 96.56 93 ARG A C 1
ATOM 715 O O . ARG A 1 93 ? -15.752 7.600 24.481 1.00 96.56 93 ARG A O 1
ATOM 722 N N . ASN A 1 94 ? -15.795 9.058 22.773 1.00 95.56 94 ASN A N 1
ATOM 723 C CA . ASN A 1 94 ? -17.248 9.193 22.723 1.00 95.56 94 ASN A CA 1
ATOM 724 C C . ASN A 1 94 ? -17.933 8.093 21.895 1.00 95.56 94 ASN A C 1
ATOM 726 O O . ASN A 1 94 ? 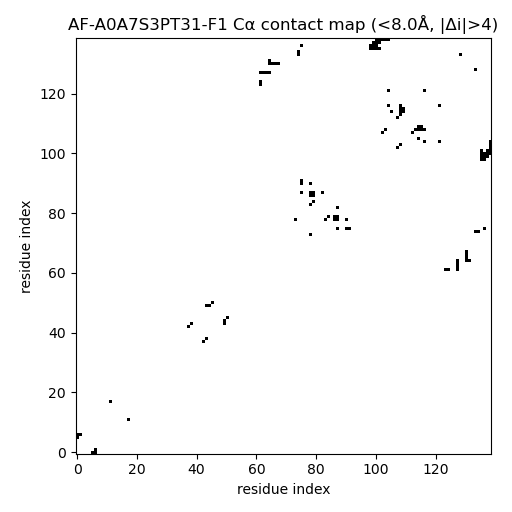-19.160 7.969 21.955 1.00 95.56 94 ASN A O 1
ATOM 730 N N . LYS A 1 95 ? -17.188 7.309 21.102 1.00 93.25 95 LYS A N 1
ATOM 731 C CA . LYS A 1 95 ? -17.762 6.232 20.291 1.00 93.25 95 LYS A CA 1
ATOM 732 C C . LYS A 1 95 ? -18.198 5.090 21.213 1.00 93.25 95 LYS A C 1
ATOM 734 O O . LYS A 1 95 ? -17.395 4.529 21.949 1.00 93.25 95 LYS A O 1
ATOM 739 N N . LYS A 1 96 ? -19.483 4.731 21.165 1.00 93.56 96 LYS A N 1
ATOM 740 C CA . LYS A 1 96 ? -19.990 3.535 21.850 1.00 93.56 96 LYS A CA 1
ATOM 741 C C . LYS A 1 96 ? -19.625 2.286 21.045 1.00 93.56 96 LYS A C 1
ATOM 743 O O . LYS A 1 96 ? -19.915 2.230 19.853 1.00 93.56 96 LYS A O 1
ATOM 748 N N . GLY A 1 97 ? -19.051 1.289 21.714 1.00 92.25 97 GLY A N 1
ATOM 749 C CA . GLY A 1 97 ? -18.639 0.017 21.116 1.00 92.25 97 GLY A CA 1
ATOM 750 C C . GLY A 1 97 ? -17.123 -0.133 20.999 1.00 92.25 97 GLY A C 1
ATOM 751 O O . GLY A 1 97 ? -16.365 0.773 21.338 1.00 92.25 97 GLY A O 1
ATOM 752 N N . LEU A 1 98 ? -16.687 -1.307 20.542 1.00 95.06 98 LEU A N 1
ATOM 753 C CA . LEU A 1 98 ? -15.275 -1.601 20.321 1.00 95.06 98 LEU A CA 1
ATOM 754 C C . LEU A 1 98 ? -14.847 -1.113 18.938 1.00 95.06 98 LEU A C 1
ATOM 756 O O . LEU A 1 98 ? -15.438 -1.469 17.921 1.00 95.06 98 LEU A O 1
ATOM 760 N N . LEU A 1 99 ? -13.790 -0.317 18.924 1.00 96.38 99 LEU A N 1
ATOM 761 C CA . LEU A 1 99 ? -13.108 0.122 17.721 1.00 96.38 99 LEU A CA 1
ATOM 762 C C . LEU A 1 99 ? -11.989 -0.868 17.367 1.00 96.38 99 LEU A C 1
ATOM 764 O O . LEU A 1 99 ? -11.293 -1.355 18.254 1.00 96.38 99 LEU A O 1
ATOM 768 N N . ILE A 1 100 ? -11.829 -1.166 16.076 1.00 97.06 100 ILE A N 1
ATOM 769 C CA . ILE A 1 100 ? -10.888 -2.179 15.574 1.00 97.06 100 ILE A CA 1
ATOM 770 C C . ILE A 1 100 ? -9.861 -1.518 14.652 1.00 97.06 100 ILE A C 1
ATOM 772 O O . ILE A 1 100 ? -10.231 -0.693 13.815 1.00 97.06 100 ILE A O 1
ATOM 776 N N . THR A 1 101 ? -8.595 -1.909 14.795 1.00 98.19 101 THR A N 1
ATOM 777 C CA . THR A 1 101 ? -7.530 -1.655 13.817 1.00 98.19 101 THR A CA 1
ATOM 778 C C . THR A 1 101 ? -7.290 -2.919 13.011 1.00 98.19 101 THR A C 1
ATOM 780 O O . THR A 1 101 ? -7.000 -3.964 13.597 1.00 98.19 101 THR A O 1
ATOM 783 N N . ASP A 1 102 ? -7.400 -2.834 11.688 1.00 98.19 102 ASP A N 1
ATOM 784 C CA . ASP A 1 102 ? -6.917 -3.916 10.828 1.00 98.19 102 ASP A CA 1
ATOM 785 C C . ASP A 1 102 ? -5.388 -3.916 10.818 1.00 98.19 102 ASP A C 1
ATOM 787 O O . ASP A 1 102 ? -4.767 -2.863 10.794 1.00 98.19 102 ASP A O 1
ATOM 791 N N . THR A 1 103 ? -4.768 -5.091 10.858 1.00 98.12 103 THR A N 1
ATOM 792 C CA . THR A 1 103 ? -3.302 -5.219 10.827 1.00 98.12 103 THR A CA 1
ATOM 793 C C . THR A 1 103 ? -2.816 -6.008 9.616 1.00 98.12 103 THR A C 1
ATOM 795 O O . THR A 1 103 ? -1.617 -6.290 9.492 1.00 98.12 103 THR A O 1
ATOM 798 N N . THR A 1 104 ? -3.728 -6.343 8.696 1.00 97.88 104 THR A N 1
ATOM 799 C CA . THR A 1 104 ? -3.464 -7.194 7.532 1.00 97.88 104 THR A CA 1
ATOM 800 C C . THR A 1 104 ? -2.344 -6.618 6.669 1.00 97.88 104 THR A C 1
ATOM 802 O O . THR A 1 104 ? -1.480 -7.352 6.186 1.00 97.88 104 THR A O 1
ATOM 805 N N . TRP A 1 105 ? -2.310 -5.293 6.518 1.00 97.38 105 TRP A N 1
ATOM 806 C CA . TRP A 1 105 ? -1.344 -4.594 5.666 1.00 97.38 105 TRP A CA 1
ATOM 807 C C . TRP A 1 105 ? 0.018 -4.340 6.321 1.00 97.38 105 TRP A C 1
ATOM 809 O O . TRP A 1 105 ? 0.884 -3.758 5.670 1.00 97.38 105 TRP A O 1
ATOM 819 N N . ARG A 1 106 ? 0.224 -4.759 7.580 1.00 98.00 106 ARG A N 1
ATOM 820 C CA . ARG A 1 106 ? 1.512 -4.588 8.269 1.00 98.00 106 ARG A CA 1
ATOM 821 C C . ARG A 1 106 ? 1.867 -5.771 9.161 1.00 98.00 106 ARG A C 1
ATOM 823 O O . ARG A 1 106 ? 2.752 -6.558 8.833 1.00 98.00 106 ARG A O 1
ATOM 830 N N . ASP A 1 107 ? 1.206 -5.900 10.306 1.00 97.81 107 ASP A N 1
ATOM 831 C CA . ASP A 1 107 ? 1.635 -6.832 11.355 1.00 97.81 107 ASP A CA 1
ATOM 832 C C . ASP A 1 107 ? 1.406 -8.294 10.972 1.00 97.81 107 ASP A C 1
ATOM 834 O O . ASP A 1 107 ? 2.250 -9.155 11.231 1.00 97.81 107 ASP A O 1
ATOM 838 N N . ALA A 1 108 ? 0.290 -8.569 10.291 1.00 97.69 108 ALA A N 1
ATOM 839 C CA . ALA A 1 108 ? -0.062 -9.922 9.881 1.00 97.69 108 ALA A CA 1
ATOM 840 C C . ALA A 1 108 ? 1.017 -10.518 8.967 1.00 97.69 108 ALA A C 1
ATOM 842 O O . ALA A 1 108 ? 1.539 -11.602 9.225 1.00 97.69 108 ALA A O 1
ATOM 843 N N . HIS A 1 109 ? 1.417 -9.786 7.925 1.00 95.19 109 HIS A N 1
ATOM 844 C CA . HIS A 1 109 ? 2.435 -10.267 6.995 1.00 95.19 109 HIS A CA 1
ATOM 845 C C . HIS A 1 109 ? 3.864 -10.106 7.539 1.00 95.19 109 HIS A C 1
ATOM 847 O O . HIS A 1 109 ? 4.761 -10.807 7.075 1.00 95.19 109 HIS A O 1
ATOM 853 N N . GLN A 1 110 ? 4.110 -9.229 8.518 1.00 94.88 110 GLN A N 1
ATOM 854 C CA . GLN A 1 110 ? 5.372 -9.224 9.265 1.00 94.88 110 GLN A CA 1
ATOM 855 C C . GLN A 1 110 ? 5.542 -10.527 10.055 1.00 94.88 110 GLN A C 1
ATOM 857 O O . GLN A 1 110 ? 6.610 -11.134 10.001 1.00 94.88 110 GLN A O 1
ATOM 862 N N . SER A 1 111 ? 4.475 -10.981 10.713 1.00 96.12 111 SER A N 1
ATOM 863 C CA . SER A 1 111 ? 4.475 -12.197 11.530 1.00 96.12 111 SER A CA 1
ATOM 864 C C . SER A 1 111 ? 4.484 -13.476 10.690 1.00 96.12 111 SER A C 1
ATOM 866 O O . SER A 1 111 ? 5.176 -14.430 11.030 1.00 96.12 111 SER A O 1
ATOM 868 N N . LEU A 1 112 ? 3.725 -13.503 9.589 1.00 93.12 112 LEU A N 1
ATOM 869 C CA . LEU A 1 112 ? 3.482 -14.728 8.814 1.00 93.12 112 LEU A CA 1
ATOM 870 C C . LEU A 1 112 ? 4.293 -14.829 7.519 1.00 93.12 112 LEU A C 1
ATOM 872 O O . LEU A 1 112 ? 4.522 -15.928 7.028 1.00 93.12 112 LEU A O 1
ATOM 876 N N . LEU A 1 113 ? 4.703 -13.698 6.940 1.00 90.75 113 LEU A N 1
ATOM 877 C CA . LEU A 1 113 ? 5.294 -13.632 5.596 1.00 90.75 113 LEU A CA 1
ATOM 878 C C . LEU A 1 113 ? 6.601 -12.831 5.574 1.00 90.75 113 LEU A C 1
ATOM 880 O O . LEU A 1 113 ? 6.942 -12.247 4.547 1.00 90.75 113 LEU A O 1
ATOM 884 N N . ALA A 1 114 ? 7.307 -12.735 6.707 1.00 90.56 114 ALA A N 1
ATOM 885 C CA . ALA A 1 114 ? 8.580 -12.015 6.832 1.00 90.56 114 ALA A CA 1
ATOM 886 C C . ALA A 1 114 ? 8.549 -10.593 6.232 1.00 90.56 114 ALA A C 1
ATOM 888 O O . ALA A 1 114 ? 9.519 -10.096 5.655 1.00 90.56 114 ALA A O 1
ATOM 889 N N . THR A 1 115 ? 7.409 -9.918 6.360 1.00 91.75 115 THR A N 1
ATOM 890 C CA . THR A 1 115 ? 7.193 -8.559 5.849 1.00 91.75 115 THR A CA 1
ATOM 891 C C . THR A 1 115 ? 7.221 -8.457 4.309 1.00 91.75 115 THR A C 1
ATOM 893 O O . THR A 1 115 ? 7.547 -7.408 3.762 1.00 91.75 115 THR A O 1
ATOM 896 N N . ARG A 1 116 ? 6.894 -9.536 3.578 1.00 90.62 116 ARG A N 1
ATOM 897 C CA . ARG A 1 116 ? 7.029 -9.617 2.104 1.00 90.62 116 ARG A CA 1
ATOM 898 C C . ARG A 1 116 ? 5.746 -9.393 1.293 1.00 90.62 116 ARG A C 1
ATOM 900 O O . ARG A 1 116 ? 5.755 -9.615 0.083 1.00 90.62 116 ARG A O 1
ATOM 907 N N . LEU A 1 117 ? 4.656 -8.930 1.908 1.00 93.69 117 LEU A N 1
ATOM 908 C CA . LEU A 1 117 ? 3.453 -8.545 1.163 1.00 93.69 117 LEU A CA 1
ATOM 909 C C . LEU A 1 117 ? 3.755 -7.328 0.275 1.00 93.69 117 LEU A C 1
ATOM 911 O O . LEU A 1 117 ? 4.327 -6.338 0.732 1.00 93.69 117 LEU A O 1
ATOM 915 N N . ARG A 1 118 ? 3.404 -7.401 -1.013 1.00 94.12 118 ARG A N 1
ATOM 916 C CA . ARG A 1 118 ? 3.785 -6.379 -1.997 1.00 94.12 118 ARG A CA 1
ATOM 917 C C . ARG A 1 118 ? 2.714 -5.304 -2.115 1.00 94.12 118 ARG A C 1
ATOM 919 O O . ARG A 1 118 ? 1.518 -5.585 -2.094 1.00 94.12 118 ARG A O 1
ATOM 926 N N . THR A 1 119 ? 3.145 -4.079 -2.412 1.00 97.50 119 THR A N 1
ATOM 927 C CA . THR A 1 119 ? 2.250 -2.952 -2.728 1.00 97.50 119 THR A CA 1
ATOM 928 C C . THR A 1 119 ? 1.275 -3.279 -3.858 1.00 97.50 119 THR A C 1
ATOM 930 O O . THR A 1 119 ? 0.124 -2.865 -3.810 1.00 97.50 119 THR A O 1
ATOM 933 N N . ASN A 1 120 ? 1.713 -4.053 -4.856 1.00 95.94 120 ASN A N 1
ATOM 934 C CA . ASN A 1 120 ? 0.855 -4.505 -5.951 1.00 95.94 120 ASN A CA 1
ATOM 935 C C . ASN A 1 120 ? -0.397 -5.244 -5.454 1.00 95.94 120 ASN A C 1
ATOM 937 O O . ASN A 1 120 ? -1.471 -5.062 -6.014 1.00 95.94 120 ASN A O 1
ATOM 941 N N . ASP A 1 121 ? -0.262 -6.055 -4.407 1.00 95.25 121 ASP A N 1
ATOM 942 C CA . ASP A 1 121 ? -1.355 -6.876 -3.887 1.00 95.25 121 ASP A CA 1
ATOM 943 C C . ASP A 1 121 ? -2.245 -6.057 -2.939 1.00 95.25 121 ASP A C 1
ATOM 945 O O . ASP A 1 121 ? -3.470 -6.132 -3.022 1.00 95.25 121 ASP A O 1
ATOM 949 N N . ILE A 1 122 ? -1.645 -5.169 -2.138 1.00 97.25 122 ILE A N 1
ATOM 950 C CA . ILE A 1 122 ? -2.368 -4.215 -1.278 1.00 97.25 122 ILE A CA 1
ATOM 951 C C . ILE A 1 122 ? -3.234 -3.258 -2.116 1.00 97.25 122 ILE A C 1
ATOM 953 O O . ILE A 1 122 ? -4.416 -3.063 -1.8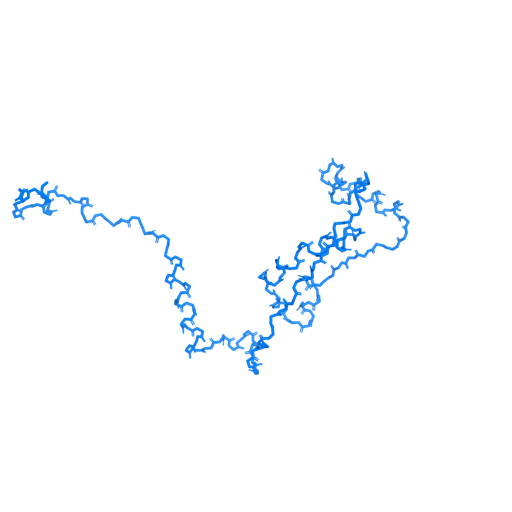30 1.00 97.25 122 ILE A O 1
ATOM 957 N N . LEU A 1 123 ? -2.687 -2.689 -3.197 1.00 97.19 123 LEU A N 1
ATOM 958 C CA . LEU A 1 123 ? -3.416 -1.740 -4.047 1.00 97.19 123 LEU A CA 1
ATOM 959 C C . LEU A 1 123 ? -4.626 -2.370 -4.748 1.00 97.19 123 LEU A C 1
ATOM 961 O O . LEU A 1 123 ? -5.618 -1.674 -4.971 1.00 97.19 123 LEU A O 1
ATOM 965 N N . LYS A 1 124 ? -4.576 -3.670 -5.066 1.00 96.06 124 LYS A N 1
ATOM 966 C CA . LYS A 1 124 ? -5.708 -4.389 -5.676 1.00 96.06 124 LYS A CA 1
ATOM 967 C C . LYS A 1 124 ? -6.926 -4.447 -4.753 1.00 96.06 124 LYS A C 1
ATOM 969 O O . LYS A 1 124 ? -8.048 -4.373 -5.247 1.00 96.06 124 LYS A O 1
ATOM 974 N N . ILE A 1 125 ? -6.718 -4.546 -3.437 1.00 96.94 125 ILE A N 1
ATOM 975 C CA . ILE A 1 125 ? -7.805 -4.667 -2.454 1.00 96.94 125 ILE A CA 1
ATOM 976 C C . ILE A 1 125 ? -8.148 -3.348 -1.744 1.00 96.94 125 ILE A C 1
ATOM 978 O O . ILE A 1 125 ? -9.174 -3.261 -1.077 1.00 96.94 125 ILE A O 1
ATOM 982 N N . ALA A 1 126 ? -7.354 -2.291 -1.937 1.00 96.50 126 ALA A N 1
ATOM 983 C CA . ALA A 1 126 ? -7.499 -1.026 -1.214 1.00 96.50 126 ALA A CA 1
ATOM 984 C C . ALA A 1 126 ? -8.912 -0.415 -1.272 1.00 96.50 126 ALA A C 1
ATOM 986 O O . ALA A 1 126 ? -9.428 0.047 -0.255 1.00 96.50 126 ALA A O 1
ATOM 987 N N . LYS A 1 127 ? -9.561 -0.433 -2.446 1.00 95.00 127 LYS A N 1
ATOM 988 C CA . LYS A 1 127 ? -10.927 0.097 -2.607 1.00 95.00 127 LYS A CA 1
ATOM 989 C C . LYS A 1 127 ? -11.966 -0.734 -1.831 1.00 95.00 127 LYS A C 1
ATOM 991 O O . LYS A 1 127 ? -12.680 -0.137 -1.029 1.00 95.00 127 LYS A O 1
ATOM 996 N N . PRO A 1 128 ? -12.064 -2.067 -2.017 1.00 95.69 128 PRO A N 1
ATOM 997 C CA . PRO A 1 128 ? -12.903 -2.916 -1.171 1.00 95.69 128 PRO A CA 1
ATOM 998 C C . PRO A 1 128 ? -12.643 -2.748 0.327 1.00 95.69 128 PRO A C 1
ATOM 1000 O O . PRO A 1 128 ? -13.596 -2.579 1.085 1.00 95.69 128 PRO A O 1
ATOM 1003 N N . THR A 1 129 ? -11.377 -2.717 0.754 1.00 96.12 129 THR A N 1
ATOM 1004 C CA . THR A 1 129 ? -11.010 -2.536 2.166 1.00 96.12 129 THR A CA 1
ATOM 1005 C C . THR 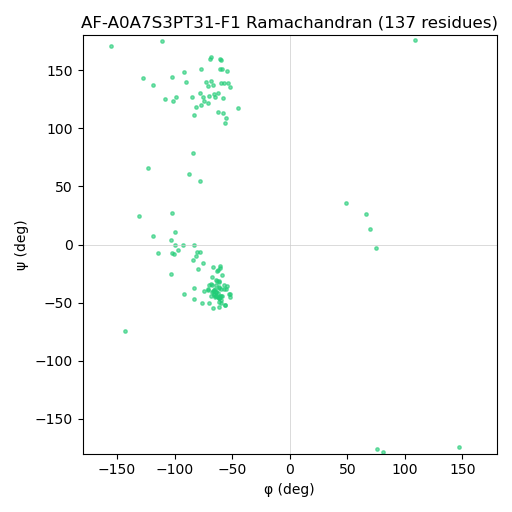A 1 129 ? -11.556 -1.225 2.726 1.00 96.12 129 THR A C 1
ATOM 1007 O O . THR A 1 129 ? -12.159 -1.234 3.794 1.00 96.12 129 THR A O 1
ATOM 1010 N N . ALA A 1 130 ? -11.436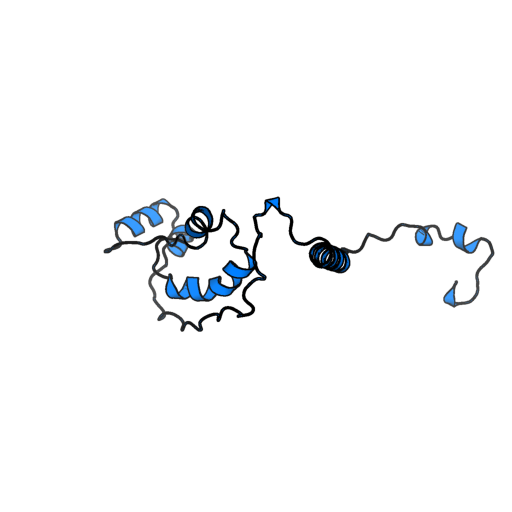 -0.114 1.991 1.00 93.38 130 ALA A N 1
ATOM 1011 C CA . ALA A 1 130 ? -11.969 1.179 2.424 1.00 93.38 130 ALA A CA 1
ATOM 1012 C C . ALA A 1 130 ? -13.499 1.177 2.605 1.00 93.38 130 ALA A C 1
ATOM 1014 O O . ALA A 1 130 ? -14.011 1.887 3.469 1.00 93.38 130 ALA A O 1
ATOM 1015 N N . LYS A 1 131 ? -14.228 0.383 1.808 1.00 93.00 131 LYS A N 1
ATOM 1016 C CA . LYS A 1 131 ? -15.687 0.238 1.934 1.00 93.00 131 LYS A CA 1
ATOM 1017 C C . LYS A 1 131 ? -16.068 -0.646 3.119 1.00 93.00 131 LYS A C 1
ATOM 1019 O O . LYS A 1 131 ? -16.888 -0.244 3.935 1.00 93.00 131 LYS A O 1
ATOM 1024 N N . VAL A 1 132 ? -15.459 -1.828 3.227 1.00 93.75 132 VAL A N 1
ATOM 1025 C CA . VAL A 1 132 ? -15.771 -2.812 4.280 1.00 93.75 132 VAL A CA 1
ATOM 1026 C C . VAL A 1 132 ? -15.377 -2.293 5.663 1.00 93.75 132 VAL A C 1
ATOM 1028 O O . VAL A 1 132 ? -16.111 -2.475 6.630 1.00 93.75 132 VAL A O 1
ATOM 1031 N N . LEU A 1 133 ? -14.232 -1.618 5.757 1.00 93.75 133 LEU A N 1
ATOM 1032 C CA . LEU A 1 133 ? -13.678 -1.103 7.007 1.00 93.75 133 LEU A CA 1
ATOM 1033 C C . LEU A 1 133 ? -13.898 0.406 7.165 1.00 93.75 133 LEU A C 1
ATOM 1035 O O . LEU A 1 133 ? -13.145 1.071 7.871 1.00 93.75 133 LEU A O 1
ATOM 1039 N N . SER A 1 134 ? -14.952 0.960 6.557 1.00 91.56 134 SER A N 1
ATOM 1040 C CA . SER A 1 134 ? -15.249 2.400 6.622 1.00 91.56 134 SER A CA 1
ATOM 1041 C C . SER A 1 134 ? -15.451 2.920 8.054 1.00 91.56 134 SER A C 1
ATOM 1043 O O . SER A 1 134 ? -15.223 4.097 8.324 1.00 91.56 134 SER A O 1
ATOM 1045 N N . ASN A 1 135 ? -15.880 2.038 8.964 1.00 90.00 135 ASN A N 1
ATOM 1046 C CA . ASN A 1 135 ? -16.152 2.334 10.373 1.00 90.00 135 ASN A CA 1
ATOM 1047 C C . ASN A 1 135 ? -15.046 1.845 11.326 1.00 90.00 135 ASN A C 1
ATOM 1049 O O . ASN A 1 135 ? -15.212 1.945 12.544 1.00 90.00 135 ASN A O 1
ATOM 1053 N N . ALA A 1 136 ? -13.948 1.295 10.797 1.00 94.38 136 ALA A N 1
ATOM 1054 C CA . ALA A 1 136 ? -12.801 0.890 11.601 1.00 94.38 136 ALA A CA 1
ATOM 1055 C C . ALA A 1 136 ? -12.075 2.115 12.187 1.00 94.38 136 ALA A C 1
ATOM 1057 O O . ALA A 1 136 ? -12.235 3.246 11.724 1.00 94.38 136 ALA A O 1
ATOM 1058 N N . TYR A 1 137 ? -11.264 1.887 13.220 1.00 96.88 137 TYR A N 1
ATOM 1059 C CA . TYR A 1 137 ? -10.428 2.932 13.809 1.00 96.88 137 TYR A CA 1
ATOM 1060 C C . TYR A 1 137 ? -9.293 3.334 12.878 1.00 96.88 137 TYR A C 1
ATOM 1062 O O . TYR A 1 137 ? -9.087 4.516 12.604 1.00 96.88 137 TYR A O 1
ATOM 1070 N N . SER A 1 138 ? -8.568 2.331 12.393 1.00 97.00 138 SER A N 1
ATOM 1071 C CA . SER A 1 138 ? -7.503 2.481 11.416 1.00 97.00 138 SER A CA 1
ATOM 1072 C C . SER A 1 138 ? -7.308 1.174 10.650 1.00 97.00 138 SER A C 1
ATOM 1074 O O . SER A 1 138 ? -7.864 0.131 11.007 1.00 97.00 138 SER A O 1
ATOM 1076 N N . LEU A 1 139 ? -6.499 1.259 9.601 1.00 96.81 139 LEU A N 1
ATOM 1077 C CA . LEU A 1 139 ? -5.747 0.124 9.074 1.00 96.81 139 LEU A CA 1
ATOM 1078 C C . LEU A 1 139 ? -4.312 0.170 9.630 1.00 96.81 139 LEU A C 1
ATOM 1080 O O . LEU A 1 139 ? -4.023 1.138 10.382 1.00 96.81 139 LEU A O 1
#

Secondary structure (DSSP, 8-state):
-GGGT---TTHHHH-GGGSS-------HHHHHHHHHHHHHHH-S-GGGT--SSPPPSPPPPPP--PPPP--SSPPHHHHHHHHHHHHHHHHHHH--S---B--IIIIIHHHHSTT---HHHHHHHHHHHHHHTTTSSB-

Mean predicted aligned error: 7.7 Å

Organism: NCBI:txid215587

Nearest PDB structures (foldseek):
  5vz0-assembly1_A  TM=7.987E-01  e=5.845E-05  Lactococcus lactis
  3bg9-assembly2_D  TM=8.660E-01  e=2.194E-04  Homo sapiens
  5vz0-assembly1_C  TM=6.986E-01  e=3.850E-05  Lactococcus lactis
  5vyw-assembly1_B  TM=6.599E-01  e=6.267E-05  Lactococcus lactis
  5vyw-assembly1_A  TM=6.579E-01  e=1.909E-04  Lactococcus lactis

pLDDT: mean 90.94, std 7.27, range [68.88, 98.25]